Protein AF-A0A7X5F940-F1 (afdb_monomer_lite)

Foldseek 3Di:
DDQQWWWKWKKFADDPVLVVQLCVLCVVLVKAWQDWDADPVRI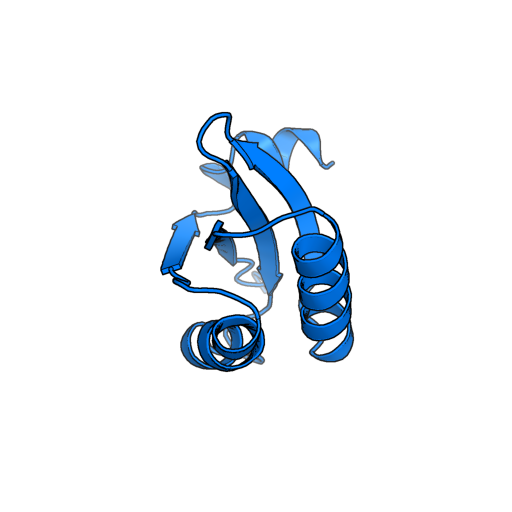IITTITDRCVRDPPVNSCVSSVVSGPDIDIDTDGCVRPPVNVVSD

Structure (mmCIF, N/CA/C/O backbone):
data_AF-A0A7X5F940-F1
#
_entry.id   AF-A0A7X5F940-F1
#
loop_
_atom_site.group_PDB
_atom_site.id
_atom_site.type_symbol
_atom_site.label_atom_id
_atom_site.label_alt_id
_atom_site.label_comp_id
_atom_site.label_asym_id
_atom_site.label_entity_id
_atom_site.label_seq_id
_atom_site.pdbx_PDB_ins_code
_atom_site.Cartn_x
_atom_site.Cartn_y
_atom_site.Cartn_z
_atom_site.occupancy
_atom_site.B_iso_or_equiv
_atom_site.auth_seq_id
_atom_site.auth_comp_id
_atom_site.auth_asym_id
_atom_site.auth_atom_id
_atom_site.pdbx_PDB_model_num
ATOM 1 N N . MET A 1 1 ? -2.940 6.004 25.488 1.00 35.78 1 MET A N 1
ATOM 2 C CA . MET A 1 1 ? -3.786 5.167 24.610 1.00 35.78 1 MET A CA 1
ATOM 3 C C . MET A 1 1 ? -3.008 4.947 23.327 1.00 35.78 1 MET A C 1
ATOM 5 O O . MET A 1 1 ? -2.754 5.919 22.624 1.00 35.78 1 MET A O 1
ATOM 9 N N . ASN A 1 2 ? -2.525 3.723 23.104 1.00 39.94 2 ASN A N 1
ATOM 10 C CA . ASN A 1 2 ? -1.663 3.388 21.972 1.00 39.94 2 ASN A CA 1
ATOM 11 C C . ASN A 1 2 ? -2.446 3.573 20.675 1.00 39.94 2 ASN A C 1
ATOM 13 O O . ASN A 1 2 ? -3.400 2.845 20.412 1.00 39.94 2 ASN A O 1
ATOM 17 N N . LYS A 1 3 ? -2.061 4.573 19.883 1.00 48.78 3 LYS A N 1
ATOM 18 C CA . LYS A 1 3 ? -2.490 4.665 18.494 1.00 48.78 3 LYS A CA 1
ATOM 19 C C . LYS A 1 3 ? -1.894 3.443 17.793 1.00 48.78 3 LYS A C 1
ATOM 21 O O . LYS A 1 3 ? -0.675 3.341 17.697 1.00 48.78 3 LYS A O 1
ATOM 26 N N . LEU A 1 4 ? -2.732 2.485 17.399 1.00 54.22 4 LEU A N 1
ATOM 27 C CA . LEU A 1 4 ? -2.332 1.329 16.595 1.00 54.22 4 LEU A CA 1
ATOM 28 C C . LEU A 1 4 ? -1.926 1.842 15.211 1.00 54.22 4 LEU A C 1
ATOM 30 O O . LEU A 1 4 ? -2.720 1.852 14.281 1.00 54.22 4 LEU A O 1
ATOM 34 N N . HIS A 1 5 ? -0.710 2.358 15.086 1.00 59.31 5 HIS A N 1
ATOM 35 C CA . HIS A 1 5 ? -0.161 2.779 13.812 1.00 59.31 5 HIS A CA 1
ATOM 36 C C . HIS A 1 5 ? 0.358 1.537 13.102 1.00 59.31 5 HIS A C 1
ATOM 38 O O . HIS A 1 5 ? 1.402 1.001 13.458 1.00 59.31 5 HIS A O 1
ATOM 44 N N . GLN A 1 6 ? -0.383 1.059 12.108 1.00 61.72 6 GLN A N 1
ATOM 45 C CA . GLN A 1 6 ? 0.120 -0.006 11.253 1.00 61.72 6 GLN A CA 1
ATOM 46 C C . GLN A 1 6 ? 0.890 0.616 10.104 1.00 61.72 6 GLN A C 1
ATOM 48 O O . GLN A 1 6 ? 0.379 1.492 9.396 1.00 61.72 6 GLN A O 1
ATOM 53 N N . VAL A 1 7 ? 2.125 0.156 9.933 1.00 62.28 7 VAL A N 1
ATOM 54 C CA . VAL A 1 7 ? 2.900 0.473 8.747 1.00 62.28 7 VAL A CA 1
ATOM 55 C C . VAL A 1 7 ? 2.525 -0.560 7.713 1.00 62.28 7 VAL A C 1
ATOM 57 O O . VAL A 1 7 ? 2.669 -1.761 7.933 1.00 62.28 7 VAL A O 1
ATOM 60 N N . VAL A 1 8 ? 1.998 -0.091 6.591 1.00 65.19 8 VAL A N 1
ATOM 61 C CA . VAL A 1 8 ? 1.608 -0.974 5.502 1.00 65.19 8 VAL A CA 1
ATOM 62 C C . VAL A 1 8 ? 2.473 -0.708 4.294 1.00 65.19 8 VAL A C 1
ATOM 64 O O . VAL A 1 8 ? 2.573 0.424 3.821 1.00 65.19 8 VAL A O 1
ATOM 67 N N . ILE A 1 9 ? 3.070 -1.792 3.812 1.00 62.25 9 ILE A N 1
ATOM 68 C CA . ILE A 1 9 ? 3.779 -1.879 2.545 1.00 62.25 9 ILE A CA 1
ATOM 69 C C . ILE A 1 9 ? 2.732 -2.159 1.472 1.00 62.25 9 ILE A C 1
ATOM 71 O O . ILE A 1 9 ? 2.119 -3.230 1.481 1.00 62.25 9 ILE A O 1
ATOM 75 N N . ILE A 1 10 ? 2.527 -1.208 0.558 1.00 65.94 10 ILE A N 1
ATOM 76 C CA . ILE A 1 10 ? 1.666 -1.416 -0.607 1.00 65.94 10 ILE A CA 1
ATOM 77 C C . ILE A 1 10 ? 2.512 -1.628 -1.852 1.00 65.94 10 ILE A C 1
ATOM 79 O O . ILE A 1 10 ? 3.157 -0.690 -2.315 1.00 65.94 10 ILE A O 1
ATOM 83 N N . GLY A 1 11 ? 2.503 -2.855 -2.375 1.00 67.75 11 GLY A N 1
ATOM 84 C CA . GLY A 1 11 ? 3.166 -3.213 -3.629 1.00 67.75 11 GLY A CA 1
ATOM 85 C C . GLY A 1 11 ? 2.285 -2.910 -4.839 1.00 67.75 11 GLY A C 1
ATOM 86 O O . GLY A 1 11 ? 1.141 -3.355 -4.894 1.00 67.75 11 GLY A O 1
ATOM 87 N N . PHE A 1 12 ? 2.823 -2.184 -5.814 1.00 71.19 12 PHE A N 1
ATOM 88 C CA . PHE A 1 12 ? 2.134 -1.728 -7.020 1.00 71.19 12 PHE A CA 1
ATOM 89 C C . PHE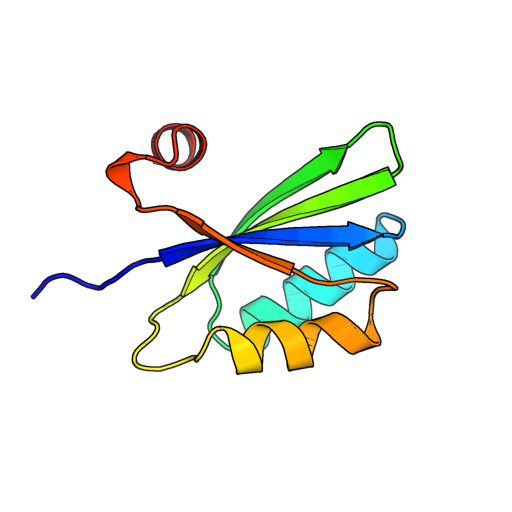 A 1 12 ? 2.965 -1.986 -8.268 1.00 71.19 12 PHE A C 1
ATOM 91 O O . PHE A 1 12 ? 4.184 -2.022 -8.190 1.00 71.19 12 PHE A O 1
ATOM 98 N N . ARG A 1 13 ? 2.344 -2.029 -9.449 1.00 67.31 13 ARG A N 1
ATOM 99 C CA . ARG A 1 13 ? 3.058 -2.066 -10.737 1.00 67.31 13 ARG A CA 1
ATOM 100 C C . ARG A 1 13 ? 2.641 -0.866 -11.591 1.00 67.31 13 ARG A C 1
ATOM 102 O O . ARG A 1 13 ? 1.499 -0.879 -12.050 1.00 67.31 13 ARG A O 1
ATOM 109 N N . ARG A 1 14 ? 3.518 0.146 -11.765 1.00 67.00 14 ARG A N 1
ATOM 110 C CA . ARG A 1 14 ? 3.536 1.208 -12.821 1.00 67.00 14 ARG A CA 1
ATOM 111 C C . ARG A 1 14 ? 4.452 2.398 -12.451 1.00 67.00 14 ARG A C 1
ATOM 113 O O . ARG A 1 14 ? 4.993 2.442 -11.364 1.00 67.00 14 ARG A O 1
ATOM 120 N N . ASN A 1 15 ? 4.647 3.329 -13.393 1.00 71.25 15 ASN A N 1
ATOM 121 C CA . ASN A 1 15 ? 5.621 4.439 -13.387 1.00 71.25 15 ASN A CA 1
ATOM 122 C C . ASN A 1 15 ? 5.347 5.596 -12.384 1.00 71.25 15 ASN A C 1
ATOM 124 O O . ASN A 1 15 ? 4.331 5.625 -11.688 1.00 71.25 15 ASN A O 1
ATOM 128 N N . ASP A 1 16 ? 6.228 6.607 -12.363 1.00 70.62 16 ASP A N 1
ATOM 129 C CA . ASP A 1 16 ? 6.192 7.763 -11.442 1.00 70.62 16 ASP A CA 1
ATOM 130 C C . ASP A 1 16 ? 4.881 8.571 -11.427 1.00 70.62 16 ASP A C 1
ATOM 132 O O . ASP A 1 16 ? 4.522 9.159 -10.401 1.00 70.62 16 ASP A O 1
ATOM 136 N N . ILE A 1 17 ? 4.129 8.600 -12.533 1.00 76.19 17 ILE A N 1
ATOM 137 C CA . ILE A 1 17 ? 2.820 9.276 -12.595 1.00 76.19 17 ILE A CA 1
ATOM 138 C C . ILE A 1 17 ? 1.833 8.580 -11.650 1.00 76.19 17 ILE A C 1
ATOM 140 O O . ILE A 1 17 ? 1.095 9.234 -10.908 1.00 76.19 17 ILE A O 1
ATOM 144 N N . THR A 1 18 ? 1.883 7.248 -11.623 1.00 79.62 18 THR A N 1
ATOM 145 C CA . THR A 1 18 ? 1.030 6.398 -10.786 1.00 79.62 18 THR A CA 1
ATOM 146 C C . THR A 1 18 ? 1.360 6.583 -9.307 1.00 79.62 18 THR A C 1
ATOM 148 O O . THR A 1 18 ? 0.458 6.801 -8.499 1.00 79.62 18 THR A O 1
ATOM 151 N N . LYS A 1 19 ? 2.655 6.632 -8.955 1.00 82.50 19 LYS A N 1
ATOM 152 C CA . LYS A 1 19 ? 3.123 6.950 -7.593 1.00 82.50 19 LYS A CA 1
ATOM 153 C C . LYS A 1 19 ? 2.504 8.250 -7.065 1.00 82.50 19 LYS A C 1
ATOM 155 O O . LYS A 1 19 ? 1.959 8.276 -5.962 1.00 82.50 19 LYS A O 1
ATOM 160 N N . ARG A 1 20 ? 2.532 9.326 -7.862 1.00 86.50 20 ARG A N 1
ATOM 161 C CA . ARG A 1 20 ? 1.972 10.635 -7.467 1.00 86.50 20 ARG A CA 1
ATOM 162 C C . ARG A 1 20 ? 0.446 10.634 -7.352 1.00 86.50 20 ARG A C 1
ATOM 164 O O . ARG A 1 20 ? -0.098 11.400 -6.555 1.00 86.50 20 ARG A O 1
ATOM 171 N N . ALA A 1 21 ? -0.253 9.846 -8.167 1.00 86.56 21 ALA A N 1
ATOM 172 C CA . ALA A 1 21 ? -1.706 9.697 -8.072 1.00 86.56 21 ALA A CA 1
ATOM 173 C C . ALA A 1 21 ? -2.092 8.981 -6.769 1.00 86.56 21 ALA A C 1
ATOM 175 O O . ALA A 1 21 ? -2.900 9.496 -5.998 1.00 86.56 21 ALA A O 1
ATOM 176 N N . ILE A 1 22 ? -1.423 7.865 -6.469 1.00 86.62 22 ILE A N 1
ATOM 177 C CA . ILE A 1 22 ? -1.620 7.091 -5.239 1.00 86.62 22 ILE A CA 1
ATOM 178 C C . ILE A 1 22 ? -1.344 7.951 -4.001 1.00 86.62 22 ILE A C 1
ATOM 180 O O . ILE A 1 22 ? -2.177 8.012 -3.101 1.00 86.62 22 ILE A O 1
ATOM 184 N N . GLN A 1 23 ? -0.229 8.691 -3.973 1.00 86.38 23 GLN A N 1
ATOM 185 C CA . GLN A 1 23 ? 0.088 9.616 -2.876 1.00 86.38 23 GLN A CA 1
ATOM 186 C C . GLN A 1 23 ? -1.041 10.614 -2.592 1.00 86.38 23 GLN A C 1
ATOM 188 O O . GLN A 1 23 ? -1.371 10.859 -1.431 1.00 86.38 23 GLN A O 1
ATOM 193 N N . ARG A 1 24 ? -1.640 11.188 -3.643 1.00 90.25 24 ARG A N 1
ATOM 194 C CA . ARG A 1 24 ? -2.752 12.138 -3.509 1.00 90.25 24 ARG A CA 1
ATOM 195 C C . ARG A 1 24 ? -4.012 11.471 -2.965 1.00 90.25 24 ARG A C 1
ATOM 197 O O . ARG A 1 24 ? -4.618 12.014 -2.047 1.00 90.25 24 ARG A O 1
ATOM 204 N N . ILE A 1 25 ? -4.375 10.300 -3.488 1.00 90.56 25 ILE A N 1
ATOM 205 C CA . ILE A 1 25 ? -5.556 9.541 -3.046 1.00 90.56 25 ILE A CA 1
ATOM 206 C C . ILE A 1 25 ? -5.444 9.173 -1.562 1.00 90.56 25 ILE A C 1
ATOM 208 O O . ILE A 1 25 ? -6.397 9.362 -0.806 1.00 90.56 25 ILE A O 1
ATOM 212 N N . LEU A 1 26 ? -4.276 8.681 -1.140 1.00 88.75 26 LEU A N 1
ATOM 213 C CA . LEU A 1 26 ? -4.028 8.270 0.241 1.00 88.75 26 LEU A CA 1
ATOM 214 C C . LEU A 1 26 ? -4.124 9.462 1.201 1.00 88.75 26 LEU A C 1
ATOM 216 O O . LEU A 1 26 ? -4.907 9.419 2.150 1.00 88.75 26 LEU A O 1
ATOM 220 N N . ARG A 1 27 ? -3.431 10.569 0.898 1.00 88.75 27 ARG A N 1
ATOM 221 C CA . ARG A 1 27 ? -3.492 11.792 1.718 1.00 88.75 27 ARG A CA 1
ATOM 222 C C . ARG A 1 27 ? -4.910 12.356 1.824 1.00 88.75 27 ARG A C 1
ATOM 224 O O . ARG A 1 27 ? -5.320 12.755 2.909 1.00 88.75 27 ARG A O 1
ATOM 231 N N . ALA A 1 28 ? -5.679 12.339 0.734 1.00 90.31 28 ALA A N 1
ATOM 232 C CA . ALA A 1 28 ? -7.071 12.795 0.733 1.00 90.31 28 ALA A CA 1
ATOM 233 C C . ALA A 1 28 ? -7.999 11.939 1.618 1.00 90.31 28 ALA A C 1
ATOM 235 O O . ALA A 1 28 ? -9.059 12.406 2.022 1.00 90.31 28 ALA A O 1
ATOM 236 N N . ASN A 1 29 ? -7.606 10.702 1.936 1.00 89.31 29 ASN A N 1
ATOM 237 C CA . ASN A 1 29 ? -8.352 9.793 2.809 1.00 89.31 29 ASN A CA 1
ATOM 238 C C . ASN A 1 29 ? -7.774 9.722 4.235 1.00 89.31 29 ASN A C 1
ATOM 240 O O . ASN A 1 29 ? -8.107 8.799 4.975 1.00 89.31 29 ASN A O 1
ATOM 244 N N . GLY A 1 30 ? -6.912 10.670 4.623 1.00 85.12 30 GLY A N 1
ATOM 245 C CA . GLY A 1 30 ? -6.313 10.707 5.962 1.00 85.12 30 GLY A CA 1
ATOM 246 C C . GLY A 1 30 ? -5.261 9.622 6.204 1.00 85.12 30 GLY A C 1
ATOM 247 O O . GLY A 1 30 ? -4.950 9.319 7.351 1.00 85.12 30 GLY A O 1
ATOM 248 N N . ILE A 1 31 ? -4.724 9.027 5.135 1.00 88.38 31 ILE A N 1
ATOM 249 C CA . ILE A 1 31 ? -3.649 8.040 5.206 1.00 88.38 31 ILE A CA 1
ATOM 250 C C . ILE A 1 31 ? -2.326 8.781 5.023 1.00 88.38 31 ILE A C 1
ATOM 252 O O . ILE A 1 31 ? -2.071 9.395 3.980 1.00 88.38 31 ILE A O 1
ATOM 256 N N . GLU A 1 32 ? -1.483 8.734 6.047 1.00 86.06 32 GLU A N 1
ATOM 257 C CA . GLU A 1 32 ? -0.161 9.336 6.015 1.00 86.06 32 GLU A CA 1
ATOM 258 C C . GLU A 1 32 ? 0.762 8.471 5.155 1.00 86.06 32 GLU A C 1
ATOM 260 O O . GLU A 1 32 ? 0.836 7.255 5.299 1.00 86.06 32 GLU A O 1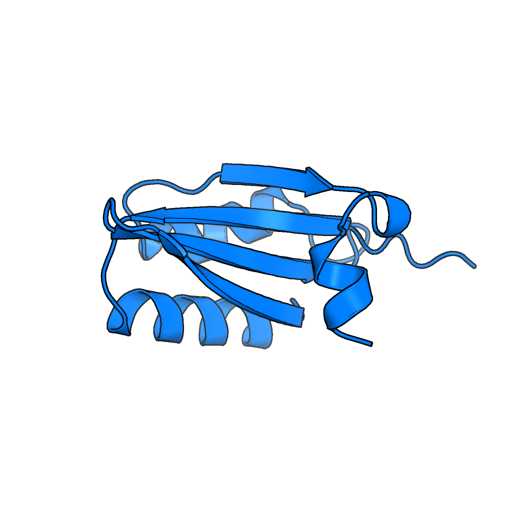
ATOM 265 N N . VAL A 1 33 ? 1.474 9.103 4.230 1.00 83.94 33 VAL A N 1
ATOM 266 C CA . VAL A 1 33 ? 2.489 8.443 3.410 1.00 83.94 33 VAL A CA 1
ATOM 267 C C . VAL A 1 33 ? 3.845 8.812 3.983 1.00 83.94 33 VAL A C 1
ATOM 269 O O . VAL A 1 33 ? 4.218 9.983 3.914 1.00 83.94 33 VAL A O 1
ATOM 272 N N . LEU A 1 34 ? 4.587 7.818 4.464 1.00 81.38 34 LEU A N 1
ATOM 273 C CA . LEU A 1 34 ? 5.937 7.999 4.986 1.00 81.38 34 LEU A CA 1
ATOM 274 C C . LEU A 1 34 ? 6.946 8.000 3.838 1.00 81.38 34 LEU A C 1
ATOM 276 O O . LEU A 1 34 ? 7.624 8.993 3.597 1.00 81.38 34 LEU A O 1
ATOM 280 N N . HIS A 1 35 ? 6.999 6.906 3.076 1.00 77.81 35 HIS A N 1
ATOM 281 C CA . HIS A 1 35 ? 7.991 6.715 2.021 1.00 77.81 35 HIS A CA 1
ATOM 282 C C . HIS A 1 35 ? 7.422 5.969 0.818 1.00 77.81 35 HIS A C 1
ATOM 284 O O . HIS A 1 35 ? 6.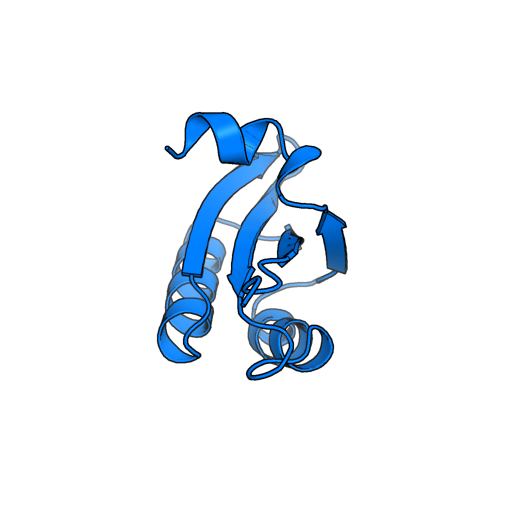458 5.218 0.919 1.00 77.81 35 HIS A O 1
ATOM 290 N N . PHE A 1 36 ? 8.047 6.179 -0.338 1.00 79.75 36 PHE A N 1
ATOM 291 C CA . PHE A 1 36 ? 7.775 5.431 -1.558 1.00 79.75 36 PHE A CA 1
ATOM 292 C C . PHE A 1 36 ? 9.085 5.093 -2.253 1.00 79.75 36 PHE A C 1
ATOM 294 O O . PHE A 1 36 ? 9.780 6.012 -2.700 1.00 79.75 36 PHE A O 1
ATOM 301 N N . PHE A 1 37 ? 9.365 3.809 -2.426 1.00 76.44 37 PHE A N 1
ATOM 302 C CA . PHE A 1 37 ? 10.493 3.327 -3.213 1.00 76.44 37 PHE A CA 1
ATOM 303 C C . PHE A 1 37 ? 10.011 2.578 -4.450 1.00 76.44 37 PHE A C 1
ATOM 305 O O . PHE A 1 37 ? 8.903 2.047 -4.473 1.00 76.44 37 PHE A O 1
ATOM 312 N N . THR A 1 38 ? 10.830 2.594 -5.495 1.00 77.56 38 THR A N 1
ATOM 313 C CA . THR A 1 38 ? 10.574 1.855 -6.729 1.00 77.56 38 THR A CA 1
ATOM 314 C C . THR A 1 38 ? 11.648 0.786 -6.840 1.00 77.56 38 THR A C 1
ATOM 316 O O . THR A 1 38 ? 12.835 1.106 -6.860 1.00 77.56 38 THR A O 1
ATOM 319 N N . GLU A 1 39 ? 11.243 -0.475 -6.866 1.00 76.94 39 GLU A N 1
ATOM 320 C CA . GLU A 1 39 ? 12.138 -1.604 -7.075 1.00 76.94 39 GLU A CA 1
ATOM 321 C C . GLU A 1 39 ? 12.633 -1.663 -8.531 1.00 76.94 39 GLU A C 1
ATOM 323 O O . GLU A 1 39 ? 11.950 -1.181 -9.442 1.00 76.94 39 GLU A O 1
ATOM 328 N N . PRO A 1 40 ? 13.784 -2.312 -8.798 1.00 76.44 40 PRO A N 1
ATOM 329 C CA . PRO A 1 40 ? 14.327 -2.457 -10.154 1.00 76.44 40 PRO A CA 1
ATOM 330 C C . PRO A 1 40 ? 13.376 -3.143 -11.149 1.00 76.44 40 PRO A C 1
ATOM 332 O O . PRO A 1 40 ? 13.438 -2.892 -12.348 1.00 76.44 40 PRO A O 1
ATOM 335 N N . ASN A 1 41 ? 12.471 -3.992 -10.655 1.00 76.31 41 ASN A N 1
ATOM 336 C CA . ASN A 1 4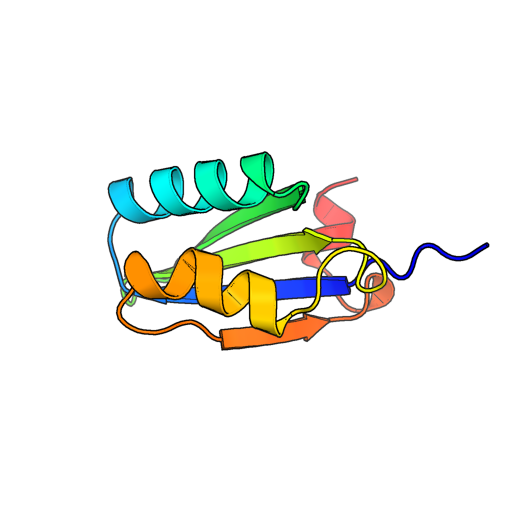1 ? 11.428 -4.664 -11.441 1.00 76.31 41 ASN A CA 1
ATOM 337 C C . ASN A 1 41 ? 10.240 -3.734 -11.805 1.00 76.31 41 ASN A C 1
ATOM 339 O O . ASN A 1 41 ? 9.280 -4.176 -12.443 1.00 76.31 41 ASN A O 1
ATOM 343 N N . GLY A 1 42 ? 10.285 -2.460 -11.396 1.00 73.50 42 GLY A N 1
ATOM 344 C CA . GLY A 1 42 ? 9.235 -1.465 -11.608 1.00 73.50 42 GLY A CA 1
ATOM 345 C C . GLY A 1 42 ? 8.087 -1.529 -10.598 1.00 73.50 42 GLY A C 1
ATOM 346 O O . GLY A 1 42 ? 7.056 -0.883 -10.818 1.00 73.50 42 GLY A O 1
ATOM 347 N N . ALA A 1 43 ? 8.228 -2.303 -9.519 1.00 77.25 43 ALA A N 1
ATOM 348 C CA . ALA A 1 43 ? 7.264 -2.308 -8.436 1.00 77.25 43 ALA A CA 1
ATOM 349 C C . ALA A 1 43 ? 7.410 -1.034 -7.598 1.00 77.25 43 ALA A C 1
ATOM 351 O O . ALA A 1 43 ? 8.511 -0.678 -7.193 1.00 77.25 43 ALA A O 1
ATOM 352 N N . ILE A 1 44 ? 6.312 -0.335 -7.324 1.00 77.62 44 ILE A N 1
ATOM 353 C CA . ILE A 1 44 ? 6.318 0.752 -6.345 1.00 77.62 44 ILE A CA 1
ATOM 354 C C . ILE A 1 44 ? 5.910 0.154 -5.009 1.00 77.62 44 ILE A C 1
ATOM 356 O O . ILE A 1 44 ? 4.866 -0.486 -4.921 1.00 77.62 44 ILE A O 1
ATOM 360 N N . ILE A 1 45 ? 6.693 0.420 -3.975 1.00 79.19 45 ILE A N 1
ATOM 361 C CA . ILE A 1 45 ? 6.363 0.075 -2.606 1.00 79.19 45 ILE A CA 1
ATOM 362 C C . ILE A 1 45 ? 6.145 1.357 -1.810 1.00 79.19 45 ILE A C 1
ATOM 364 O O . ILE A 1 45 ? 7.024 2.216 -1.715 1.00 79.19 45 ILE A O 1
ATOM 368 N N . GLY A 1 46 ? 4.938 1.501 -1.269 1.00 80.44 46 GLY A N 1
ATOM 369 C CA . GLY A 1 46 ? 4.562 2.610 -0.398 1.00 80.44 46 GLY A CA 1
ATOM 370 C C . GLY A 1 46 ? 4.530 2.188 1.060 1.00 80.44 46 GLY A C 1
ATOM 371 O O . GLY A 1 46 ? 3.864 1.214 1.379 1.00 80.44 46 GLY A O 1
ATOM 372 N N . HIS A 1 47 ? 5.203 2.943 1.922 1.00 81.69 47 HIS A N 1
ATOM 373 C CA . HIS A 1 47 ? 5.066 2.874 3.372 1.00 81.69 47 HIS A CA 1
ATOM 374 C C . HIS A 1 47 ? 4.047 3.911 3.802 1.00 81.69 47 HIS A C 1
ATOM 376 O O . HIS A 1 47 ? 4.264 5.117 3.641 1.00 81.69 47 HIS A O 1
ATOM 382 N N . ILE A 1 48 ? 2.943 3.437 4.354 1.00 82.50 48 ILE A N 1
ATOM 383 C CA . ILE A 1 48 ? 1.874 4.295 4.842 1.00 82.50 48 ILE A CA 1
ATOM 384 C C . ILE A 1 48 ? 1.627 4.056 6.320 1.00 82.50 48 ILE A C 1
ATOM 386 O O . ILE A 1 48 ? 1.859 2.960 6.819 1.00 82.50 48 ILE A O 1
ATOM 390 N N . ARG A 1 49 ? 1.112 5.077 6.990 1.00 82.19 49 ARG A N 1
ATOM 391 C CA . ARG A 1 49 ? 0.611 5.020 8.353 1.00 82.19 49 ARG A CA 1
ATOM 392 C C . ARG A 1 49 ? -0.858 5.419 8.337 1.00 82.19 49 ARG A C 1
ATOM 394 O O . ARG A 1 49 ? -1.247 6.406 7.713 1.00 82.19 49 ARG A O 1
ATOM 401 N N . PHE A 1 50 ? -1.686 4.644 9.017 1.00 82.62 50 PHE A N 1
ATOM 402 C CA . PHE A 1 50 ? -3.100 4.951 9.204 1.00 82.62 50 PHE A CA 1
ATOM 403 C C . PHE A 1 50 ? -3.580 4.389 10.538 1.00 82.62 50 PHE A C 1
ATOM 405 O O . PHE A 1 50 ? -2.937 3.520 11.128 1.00 82.62 50 PHE A O 1
ATOM 412 N N . ASP A 1 51 ? -4.717 4.901 10.996 1.00 82.31 51 ASP A N 1
ATOM 413 C CA . ASP A 1 51 ? -5.429 4.365 12.148 1.00 82.31 51 ASP A CA 1
ATOM 414 C C . ASP A 1 51 ? -6.452 3.316 11.663 1.00 82.31 51 ASP A C 1
ATOM 416 O O . ASP A 1 51 ? -7.406 3.681 10.963 1.00 82.31 51 ASP A O 1
ATOM 420 N N . PRO A 1 52 ? -6.287 2.023 12.003 1.00 77.81 52 PRO A N 1
ATOM 421 C CA . PRO A 1 52 ? -7.178 0.956 11.561 1.00 77.81 52 PRO A CA 1
ATOM 422 C C . PRO A 1 52 ? -8.589 1.060 12.157 1.00 77.81 52 PRO A C 1
ATOM 424 O O . PRO A 1 52 ? -9.506 0.431 11.628 1.00 77.81 52 PRO A O 1
ATOM 427 N N . SER A 1 53 ? -8.793 1.865 13.210 1.00 81.44 53 SER A N 1
ATOM 428 C CA . SER A 1 53 ? -10.131 2.185 13.728 1.00 81.44 53 SER A CA 1
ATOM 429 C C . SER A 1 53 ? -10.894 3.170 12.833 1.00 81.44 53 SER A C 1
ATOM 431 O O . SER A 1 53 ? -12.124 3.186 12.842 1.00 81.44 53 SER A O 1
ATOM 433 N N . ILE A 1 54 ? -10.176 3.952 12.017 1.00 81.88 54 ILE A N 1
ATOM 434 C CA . ILE A 1 54 ? -10.735 4.969 11.114 1.00 81.88 54 ILE A CA 1
ATOM 435 C C . ILE A 1 54 ? -10.784 4.449 9.672 1.00 81.88 54 ILE A C 1
ATOM 437 O O . ILE A 1 54 ? -11.772 4.633 8.957 1.00 81.88 54 ILE A O 1
ATOM 441 N N . VAL A 1 55 ? -9.712 3.791 9.224 1.00 83.69 55 VAL A N 1
ATOM 442 C CA . VAL A 1 55 ? -9.552 3.313 7.849 1.00 83.69 55 VAL A CA 1
ATOM 443 C C . VAL A 1 55 ? -9.174 1.839 7.866 1.00 83.69 55 VAL A C 1
ATOM 445 O O . VAL A 1 55 ? -8.087 1.468 8.288 1.00 83.69 55 VAL A O 1
ATOM 448 N N . SER A 1 56 ? -10.047 0.976 7.345 1.00 86.25 56 SER A N 1
ATOM 449 C CA . SER A 1 56 ? -9.713 -0.444 7.225 1.00 86.25 56 SER A CA 1
ATOM 450 C C . SER A 1 56 ? -8.691 -0.691 6.101 1.00 86.25 56 SER A C 1
ATOM 452 O O . SER A 1 56 ? -8.790 -0.058 5.044 1.00 86.25 56 SER A O 1
ATOM 454 N N . PRO A 1 57 ? -7.780 -1.676 6.235 1.00 83.25 57 PRO A N 1
ATOM 455 C CA . PRO A 1 57 ? -6.849 -2.058 5.165 1.00 83.25 57 PRO A CA 1
ATOM 456 C C . PRO A 1 57 ? -7.547 -2.345 3.822 1.00 83.25 57 PRO A C 1
ATOM 458 O O . PRO A 1 57 ? -7.090 -1.928 2.760 1.00 83.25 57 PRO A O 1
ATOM 461 N N . LYS A 1 58 ? -8.730 -2.977 3.858 1.00 86.25 58 LYS A N 1
ATOM 462 C CA . LYS A 1 58 ? -9.549 -3.237 2.659 1.00 86.25 58 LYS A CA 1
ATOM 463 C C . LYS A 1 58 ? -9.973 -1.952 1.942 1.00 86.25 58 LYS A C 1
ATOM 465 O O . LYS A 1 58 ? -10.061 -1.938 0.717 1.00 86.25 58 LYS A O 1
ATOM 470 N N . ARG A 1 59 ? -10.250 -0.872 2.682 1.00 88.50 59 ARG A N 1
ATOM 471 C CA . ARG A 1 59 ? -10.572 0.433 2.087 1.00 88.50 59 ARG A CA 1
ATOM 472 C C . ARG A 1 59 ? -9.357 1.020 1.378 1.00 88.50 59 ARG A C 1
ATOM 474 O O . ARG A 1 59 ? -9.516 1.558 0.291 1.00 88.50 59 ARG A O 1
ATOM 481 N N . ILE A 1 60 ? -8.168 0.881 1.959 1.00 86.69 60 ILE A N 1
ATOM 482 C CA . ILE A 1 60 ? -6.915 1.348 1.352 1.00 86.69 60 ILE A CA 1
ATOM 483 C C . ILE A 1 60 ? -6.689 0.657 0.009 1.00 86.69 60 ILE A C 1
ATOM 485 O O . ILE A 1 60 ? -6.472 1.347 -0.981 1.00 86.69 60 ILE A O 1
ATOM 489 N N . LEU A 1 61 ? -6.833 -0.673 -0.047 1.00 86.75 61 LEU A N 1
ATOM 490 C CA . LEU A 1 61 ? -6.733 -1.442 -1.294 1.00 86.75 61 LEU A CA 1
ATOM 491 C C . LEU A 1 61 ? -7.707 -0.931 -2.362 1.00 86.75 61 LEU A C 1
ATOM 493 O O . LEU A 1 61 ? -7.276 -0.564 -3.451 1.00 86.75 61 LEU A O 1
ATOM 497 N N . ARG A 1 62 ? -8.992 -0.770 -2.025 1.00 90.00 62 ARG A N 1
ATOM 498 C CA . ARG A 1 62 ? -10.007 -0.251 -2.964 1.00 90.00 62 ARG A CA 1
ATOM 499 C C . ARG A 1 62 ? -9.693 1.142 -3.512 1.00 90.00 62 ARG A C 1
ATOM 501 O O . ARG A 1 62 ? -10.098 1.465 -4.623 1.00 90.00 62 ARG A O 1
ATOM 508 N N . LEU A 1 63 ? -9.014 1.985 -2.732 1.00 88.44 63 LEU A N 1
ATOM 509 C CA . LEU A 1 63 ? -8.620 3.326 -3.166 1.00 88.44 63 LEU A CA 1
ATOM 510 C C . LEU A 1 63 ? -7.496 3.291 -4.208 1.00 88.44 63 LEU A C 1
ATOM 512 O O . LEU A 1 63 ? -7.441 4.158 -5.080 1.00 88.44 63 LEU A O 1
ATOM 516 N N . VAL A 1 64 ? -6.593 2.315 -4.112 1.00 85.75 64 VAL A N 1
ATOM 517 C CA . VAL A 1 64 ? -5.373 2.259 -4.929 1.00 85.75 64 VAL A CA 1
ATOM 518 C C . VAL A 1 64 ? -5.475 1.290 -6.104 1.00 85.75 64 VAL A C 1
ATOM 520 O O . VAL A 1 64 ? -4.873 1.568 -7.136 1.00 85.75 64 VAL A O 1
ATOM 523 N N . GLU A 1 65 ? -6.271 0.222 -5.993 1.00 85.69 65 GLU A N 1
ATOM 524 C CA . GLU A 1 65 ? -6.532 -0.778 -7.043 1.00 85.69 65 GLU A CA 1
ATOM 525 C C . GLU A 1 65 ? -6.848 -0.164 -8.421 1.00 85.69 65 GLU A C 1
ATOM 527 O O . GLU A 1 65 ? -6.263 -0.616 -9.402 1.00 85.69 65 GLU A O 1
ATOM 532 N N . PRO A 1 66 ? -7.658 0.910 -8.553 1.00 87.44 66 PRO A N 1
ATOM 533 C CA . PRO A 1 66 ? -7.927 1.515 -9.861 1.00 87.44 66 PRO A CA 1
ATOM 534 C C . PRO A 1 66 ? -6.693 2.113 -10.553 1.0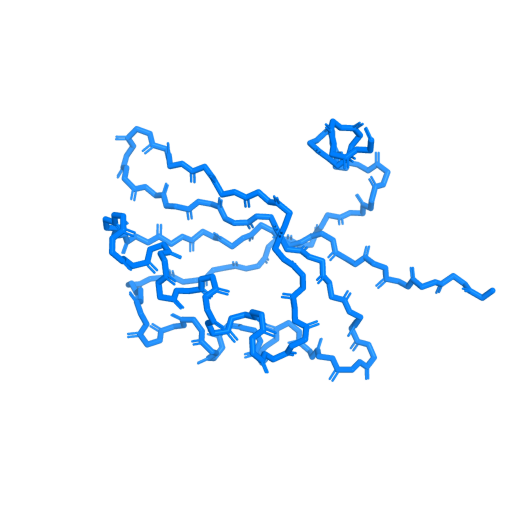0 87.44 66 PRO A C 1
ATOM 536 O O . PRO A 1 66 ? -6.724 2.378 -11.752 1.00 87.44 66 PRO A O 1
ATOM 539 N N . GLN A 1 67 ? -5.618 2.380 -9.807 1.00 83.06 67 GLN A N 1
ATOM 540 C CA . GLN A 1 67 ? -4.401 3.007 -10.323 1.00 83.06 67 GLN A CA 1
ATOM 541 C C . GLN A 1 67 ? -3.332 1.981 -10.732 1.00 83.06 67 GLN A C 1
ATOM 543 O O . GLN A 1 67 ? -2.338 2.349 -11.359 1.00 83.06 67 GLN A O 1
ATOM 548 N N . VAL A 1 68 ? -3.500 0.700 -10.388 1.00 80.31 68 VAL A N 1
ATOM 549 C CA . VAL A 1 68 ? -2.420 -0.301 -10.404 1.00 80.31 68 VAL A CA 1
ATOM 550 C C . VAL A 1 68 ? -2.907 -1.659 -10.887 1.00 80.31 68 VAL A C 1
ATOM 552 O O . VAL A 1 68 ? -4.078 -1.991 -10.786 1.00 80.31 68 VAL A O 1
ATOM 555 N N . SER A 1 69 ? -1.996 -2.482 -11.404 1.00 77.94 69 SER A N 1
ATOM 556 C CA . SER A 1 69 ? -2.343 -3.854 -11.812 1.00 77.94 69 SER A CA 1
ATOM 557 C C . SER A 1 69 ? -2.458 -4.833 -10.639 1.00 77.94 69 SER A C 1
ATOM 559 O O . SER A 1 69 ? -3.027 -5.906 -10.799 1.00 77.94 69 SER A O 1
ATOM 561 N N . PHE A 1 70 ? -1.881 -4.491 -9.489 1.00 78.50 70 PHE A N 1
ATOM 562 C CA . PHE A 1 70 ? -1.910 -5.280 -8.262 1.00 78.50 70 PHE A CA 1
ATOM 563 C C . PHE A 1 70 ? -1.700 -4.342 -7.072 1.00 78.50 70 PHE A C 1
ATOM 565 O O . PHE A 1 70 ? -0.935 -3.382 -7.187 1.00 78.50 70 PHE A O 1
ATOM 572 N N . ALA A 1 71 ? -2.376 -4.627 -5.962 1.00 81.00 71 ALA A N 1
ATOM 573 C CA . ALA A 1 71 ? -2.174 -3.984 -4.674 1.00 81.00 71 ALA A CA 1
ATOM 574 C C . ALA A 1 71 ? -2.211 -5.059 -3.583 1.00 81.00 71 ALA A C 1
ATOM 576 O O . ALA A 1 71 ? -3.093 -5.916 -3.579 1.00 81.00 71 ALA A O 1
ATOM 577 N N . GLY A 1 72 ? -1.260 -5.007 -2.657 1.00 80.75 72 GLY A N 1
ATOM 578 C CA . GLY A 1 72 ? -1.207 -5.891 -1.495 1.00 80.75 72 GLY A CA 1
ATOM 579 C C . GLY A 1 72 ? -0.923 -5.090 -0.238 1.00 80.75 72 GLY A C 1
ATOM 580 O O . GLY A 1 72 ? -0.355 -4.012 -0.327 1.00 80.75 72 GLY A O 1
ATOM 581 N N . ILE A 1 73 ? -1.328 -5.600 0.921 1.00 78.69 73 ILE A N 1
ATOM 582 C CA . ILE A 1 73 ? -1.014 -4.996 2.215 1.00 78.69 73 ILE A CA 1
ATOM 583 C C . ILE A 1 73 ? -0.260 -6.024 3.037 1.00 78.69 73 ILE A C 1
ATOM 585 O O . ILE A 1 73 ? -0.797 -7.093 3.323 1.00 78.69 73 ILE A O 1
ATOM 589 N N . VAL A 1 74 ? 0.961 -5.675 3.430 1.00 76.31 74 VAL A N 1
ATOM 590 C CA . VAL A 1 74 ? 1.708 -6.406 4.452 1.00 76.31 74 VAL A CA 1
ATOM 591 C C . VAL A 1 74 ? 1.687 -5.553 5.720 1.00 76.31 74 VAL A C 1
ATOM 593 O O . VAL A 1 74 ? 2.250 -4.455 5.691 1.00 76.31 74 VAL A O 1
ATOM 596 N N . PRO A 1 75 ? 0.987 -5.982 6.786 1.00 72.69 75 PRO A N 1
ATOM 597 C CA . PRO A 1 75 ? 1.040 -5.292 8.065 1.00 72.69 75 PRO A CA 1
ATOM 598 C C . PRO A 1 75 ? 2.424 -5.499 8.684 1.00 72.69 75 PRO A C 1
ATOM 600 O O . PRO A 1 75 ? 2.901 -6.628 8.765 1.00 72.69 75 PRO A O 1
ATOM 603 N N . VAL A 1 76 ? 3.055 -4.408 9.104 1.00 70.00 76 VAL A N 1
ATOM 604 C CA . VAL A 1 76 ? 4.315 -4.413 9.851 1.00 70.00 76 VAL A CA 1
ATOM 605 C C . VAL A 1 76 ? 4.089 -3.603 11.123 1.00 70.00 76 VAL A C 1
ATOM 607 O O . VAL A 1 76 ? 3.505 -2.511 11.070 1.00 70.00 76 VAL A O 1
ATOM 610 N N . GLU A 1 77 ? 4.507 -4.137 12.268 1.00 66.75 77 GLU A N 1
ATOM 611 C CA . GLU A 1 77 ? 4.470 -3.388 13.524 1.00 66.75 77 GLU A CA 1
ATOM 612 C C . GLU A 1 77 ? 5.495 -2.240 13.479 1.00 66.75 77 GLU A C 1
ATOM 614 O O . GLU A 1 77 ? 6.539 -2.349 12.833 1.00 66.75 77 GLU A O 1
ATOM 619 N N . GLU A 1 78 ? 5.206 -1.100 14.125 1.00 65.81 78 GLU A N 1
ATOM 620 C CA . GLU A 1 78 ? 6.095 0.081 14.082 1.00 65.81 78 GLU A CA 1
ATOM 621 C C . GLU A 1 78 ? 7.523 -0.264 14.547 1.00 65.81 78 GLU A C 1
ATOM 623 O O . GLU A 1 78 ? 8.490 0.265 14.000 1.00 65.81 78 GLU A O 1
ATOM 628 N N . GLU A 1 79 ? 7.646 -1.196 15.495 1.00 63.50 79 GLU A N 1
ATOM 629 C CA . GLU A 1 79 ? 8.909 -1.682 16.064 1.00 63.50 79 GLU A CA 1
ATOM 630 C C . GLU A 1 79 ? 9.708 -2.573 15.096 1.00 63.50 79 GLU A C 1
ATOM 632 O O . GLU A 1 79 ? 10.937 -2.570 15.124 1.00 63.50 79 GLU A O 1
ATOM 637 N N . GLU A 1 80 ? 9.029 -3.285 14.193 1.00 60.66 80 GLU A N 1
ATOM 638 C CA . GLU A 1 80 ? 9.645 -4.165 13.190 1.00 60.66 80 GLU A CA 1
ATOM 639 C C . GLU A 1 80 ? 9.983 -3.421 11.886 1.00 60.66 80 GLU A C 1
ATOM 641 O O . GLU A 1 80 ? 10.738 -3.900 11.034 1.00 60.66 80 GLU A O 1
ATOM 646 N N . CYS A 1 81 ? 9.451 -2.211 11.716 1.00 63.47 81 CYS A N 1
ATOM 647 C CA . CYS A 1 81 ? 9.704 -1.385 10.549 1.00 63.47 81 CYS A CA 1
ATOM 648 C C . CYS A 1 81 ? 11.038 -0.625 10.684 1.00 63.47 81 CYS A C 1
ATOM 650 O O . CYS A 1 81 ? 11.078 0.543 11.074 1.00 63.47 81 CYS A O 1
ATOM 652 N N . ALA A 1 82 ? 12.145 -1.242 10.258 1.00 60.16 82 ALA A N 1
ATOM 653 C CA . ALA A 1 82 ? 13.469 -0.598 10.213 1.00 60.16 82 ALA A CA 1
ATOM 654 C C . ALA A 1 82 ? 13.477 0.747 9.445 1.00 60.16 82 ALA A C 1
ATOM 656 O O . ALA A 1 82 ? 14.203 1.676 9.792 1.00 60.16 82 ALA A O 1
ATOM 657 N N . LEU A 1 83 ? 12.620 0.885 8.426 1.00 57.25 83 LEU A N 1
ATOM 658 C CA . LEU A 1 83 ? 12.439 2.126 7.659 1.00 57.25 83 LEU A CA 1
ATOM 659 C C . LEU A 1 83 ? 11.663 3.212 8.423 1.00 57.25 83 LEU A C 1
ATOM 661 O O . LEU A 1 83 ? 11.781 4.390 8.103 1.00 57.25 83 LEU A O 1
ATOM 665 N N . CYS A 1 84 ? 10.887 2.841 9.437 1.00 54.44 84 CYS A N 1
ATOM 666 C CA . CYS A 1 84 ? 10.138 3.768 10.277 1.00 54.44 84 CYS A CA 1
ATOM 667 C C . CYS A 1 84 ? 11.028 4.410 11.344 1.00 54.44 84 CYS A C 1
ATOM 669 O O . CYS A 1 84 ? 10.782 5.551 11.728 1.00 54.44 84 CYS A O 1
ATOM 671 N N . ALA A 1 85 ? 12.106 3.728 11.746 1.00 53.06 85 ALA A N 1
ATOM 672 C CA . ALA A 1 85 ? 13.166 4.307 12.568 1.00 53.06 85 ALA A CA 1
ATOM 673 C C . ALA A 1 85 ? 13.953 5.412 11.833 1.00 53.06 85 ALA A C 1
ATOM 675 O O . ALA A 1 85 ? 14.434 6.340 12.474 1.00 53.06 85 ALA A O 1
ATOM 676 N N . LEU A 1 86 ? 14.046 5.344 10.498 1.00 51.66 86 LEU A N 1
ATOM 677 C CA . LEU A 1 86 ? 14.725 6.341 9.653 1.00 51.66 86 LEU A CA 1
ATOM 678 C C . LEU A 1 86 ? 13.860 7.568 9.312 1.00 51.66 86 LEU A C 1
ATOM 680 O O . LEU A 1 86 ? 14.379 8.544 8.780 1.00 51.66 86 LEU A O 1
ATOM 684 N N . ALA A 1 87 ? 12.552 7.514 9.581 1.00 46.59 87 ALA A N 1
ATOM 685 C CA . ALA A 1 87 ? 11.599 8.593 9.307 1.00 46.59 87 ALA A CA 1
ATOM 686 C C . ALA A 1 87 ? 11.295 9.473 10.543 1.00 46.59 87 ALA A C 1
ATOM 688 O O . ALA A 1 87 ? 10.362 10.278 10.490 1.00 46.59 87 ALA A O 1
ATOM 689 N N . ARG A 1 88 ? 12.029 9.281 11.652 1.00 48.12 88 ARG A N 1
ATOM 690 C CA . ARG A 1 88 ? 11.966 10.105 12.872 1.00 48.12 88 ARG A CA 1
ATOM 691 C C . ARG A 1 88 ? 12.988 11.234 12.847 1.00 48.12 88 ARG A C 1
ATOM 693 O O . ARG A 1 88 ? 14.119 10.990 12.378 1.00 48.12 88 ARG A O 1
#

Secondary structure (DSSP, 8-state):
-----EEEEEEEES-HHHHHHHHHHHHHTTPEEEEEEE-TTSEEEEEEEE-TTTS-HHHHHHHHGGGSS--EEEEE-TTT-HHHHTT-

pLDDT: mean 75.1, std 12.59, range [35.78, 90.56]

Sequence (88 aa):
MNKLHQVVIIGFRRNDITKRAIQRILRANGIEVLHFFTEPNGAIIGHIRFDPSIVSPKRILRLVEPQVSFAGIVPVEEEECALCALAR

Radius of gyration: 12.35 Å; chains: 1; bounding box: 26×19×38 Å